Protein AF-A0A2V8H9P6-F1 (afdb_monomer_lite)

Secondary structure (DSSP, 8-state):
---S-------TT-EEEEEEEEEETTEEEEEEEEE-TTT-SS-EEPPPEEEEPPS-S-PPP----SSSHHHHHHHHTTTTTT--

Foldseek 3Di:
DDDDPPDDDADPQKDKDWDWDDPDPFKIKIWMWIDGVVPDVDIDTDDIDIGGHDPDPDDDDDPPDPPCPVVVVVVCVVPVVPPD

Sequence (84 aa):
LFDHGNVSFYSEALHVVERYRRVDASTLEIATTIEDPGMITQPWHVATHRLKLASFDQIMEVLCTNVETASLMEAAAKDNYGRK

pLDDT: mean 79.35, std 18.96, range [37.56, 98.12]

Structure (mmCIF, N/CA/C/O backbone):
data_AF-A0A2V8H9P6-F1
#
_entry.id   AF-A0A2V8H9P6-F1
#
loop_
_atom_site.group_PDB
_atom_site.id
_atom_site.type_symbol
_atom_site.label_atom_id
_atom_site.label_alt_id
_atom_site.label_comp_id
_atom_site.label_asym_id
_atom_site.label_entity_id
_atom_site.label_seq_id
_atom_site.pdbx_PDB_ins_code
_atom_site.Cartn_x
_atom_site.Cartn_y
_atom_site.Cartn_z
_atom_site.occupancy
_atom_site.B_iso_or_equiv
_atom_site.auth_seq_id
_atom_site.auth_comp_id
_atom_site.auth_asym_id
_atom_site.auth_atom_id
_atom_site.pdbx_PDB_model_num
ATOM 1 N N . LEU A 1 1 ? 4.152 18.579 -4.182 1.00 39.19 1 LEU A N 1
ATOM 2 C CA . LEU A 1 1 ? 2.785 18.492 -3.614 1.00 39.19 1 LEU A CA 1
ATOM 3 C C . LEU A 1 1 ? 2.245 17.136 -4.054 1.00 39.19 1 LEU A C 1
ATOM 5 O O . LEU A 1 1 ? 1.924 17.019 -5.221 1.00 39.19 1 LEU A O 1
ATOM 9 N N . PHE A 1 2 ? 2.271 16.036 -3.309 1.00 37.56 2 PHE A N 1
ATOM 10 C CA . PHE A 1 2 ? 2.004 15.797 -1.895 1.00 37.56 2 PHE A CA 1
ATOM 11 C C . PHE A 1 2 ? 2.858 14.583 -1.468 1.00 37.56 2 PHE A C 1
ATOM 13 O O . PHE A 1 2 ? 2.606 13.483 -1.939 1.00 37.56 2 PHE A O 1
ATOM 20 N N . ASP A 1 3 ? 3.889 14.791 -0.649 1.00 43.09 3 ASP A N 1
ATOM 21 C CA . ASP A 1 3 ? 4.828 13.740 -0.186 1.00 43.09 3 ASP A CA 1
ATOM 22 C C . ASP A 1 3 ? 4.764 13.548 1.346 1.00 43.09 3 ASP A C 1
ATOM 24 O O . ASP A 1 3 ? 5.420 12.705 1.941 1.00 43.09 3 ASP A O 1
ATOM 28 N N . HIS A 1 4 ? 3.923 14.305 2.050 1.00 47.22 4 HIS A N 1
ATOM 29 C CA . HIS A 1 4 ? 3.838 14.199 3.506 1.00 47.22 4 HIS A CA 1
ATOM 30 C C . HIS A 1 4 ? 2.389 13.948 3.912 1.00 47.22 4 HIS A C 1
ATOM 32 O O . HIS A 1 4 ? 1.530 14.824 3.784 1.00 47.22 4 HIS A O 1
ATOM 38 N N . GLY A 1 5 ? 2.132 12.701 4.321 1.00 46.38 5 GLY A N 1
ATOM 39 C CA . GLY A 1 5 ? 0.847 12.134 4.726 1.00 46.38 5 GLY A CA 1
ATOM 40 C C . GLY A 1 5 ? 0.258 12.776 5.978 1.00 46.38 5 GLY A C 1
ATOM 41 O O . GLY A 1 5 ? 0.161 12.139 7.017 1.00 46.38 5 GLY A O 1
ATOM 42 N N . ASN A 1 6 ? -0.170 14.030 5.865 1.00 53.72 6 ASN A N 1
ATOM 43 C CA .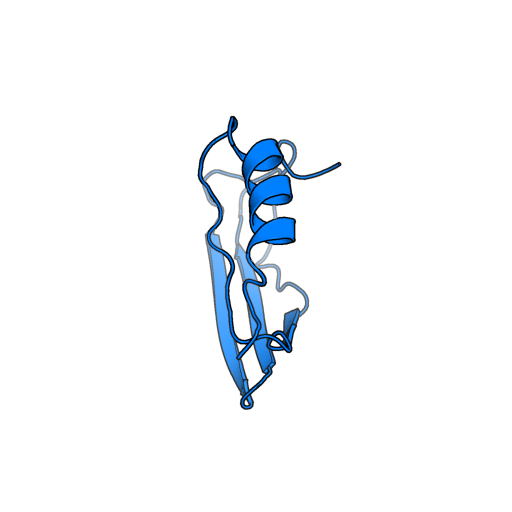 ASN A 1 6 ? -0.742 14.785 6.979 1.00 53.72 6 ASN A CA 1
ATOM 44 C C . ASN A 1 6 ? -2.279 14.806 7.000 1.00 53.72 6 ASN A C 1
ATOM 46 O O . ASN A 1 6 ? -2.846 15.510 7.829 1.00 53.72 6 ASN A O 1
ATOM 50 N N . VAL A 1 7 ? -2.975 14.060 6.127 1.00 57.44 7 VAL A N 1
ATOM 51 C CA . VAL A 1 7 ? -4.451 13.968 6.157 1.00 57.44 7 VAL A CA 1
ATOM 52 C C . VAL A 1 7 ? -4.946 12.594 5.681 1.00 57.44 7 VAL A C 1
ATOM 54 O O . VAL A 1 7 ? -5.635 12.484 4.671 1.00 57.44 7 VAL A O 1
ATOM 57 N N . SER A 1 8 ? -4.600 11.530 6.401 1.00 67.88 8 SER A N 1
ATOM 58 C CA . SER A 1 8 ? -5.311 10.251 6.275 1.00 67.88 8 SER A CA 1
ATOM 59 C C . SER A 1 8 ? -6.024 9.995 7.591 1.00 67.88 8 SER A C 1
ATOM 61 O O . SER A 1 8 ? -5.376 9.877 8.626 1.00 67.88 8 SER A O 1
ATOM 63 N N . PHE A 1 9 ? -7.354 9.967 7.568 1.00 80.44 9 PHE A N 1
ATOM 64 C CA . PHE A 1 9 ? -8.140 9.637 8.749 1.00 80.44 9 PHE A CA 1
ATOM 65 C C . PHE A 1 9 ? -8.167 8.113 8.923 1.00 80.44 9 PHE A C 1
ATOM 67 O O . PHE A 1 9 ? -8.617 7.404 8.026 1.00 80.44 9 PHE A O 1
ATOM 74 N N . TYR A 1 10 ? -7.693 7.625 10.066 1.00 89.44 10 TYR A N 1
ATOM 75 C CA . TYR A 1 10 ? -7.730 6.218 10.467 1.00 89.44 10 TYR A CA 1
ATOM 76 C C . TYR A 1 10 ? -7.965 6.124 11.976 1.00 89.44 10 TYR A C 1
ATOM 78 O O . TYR A 1 10 ? -7.622 7.054 12.712 1.00 89.44 10 TYR A O 1
ATOM 86 N N . SER A 1 11 ? -8.557 5.026 12.441 1.00 93.31 1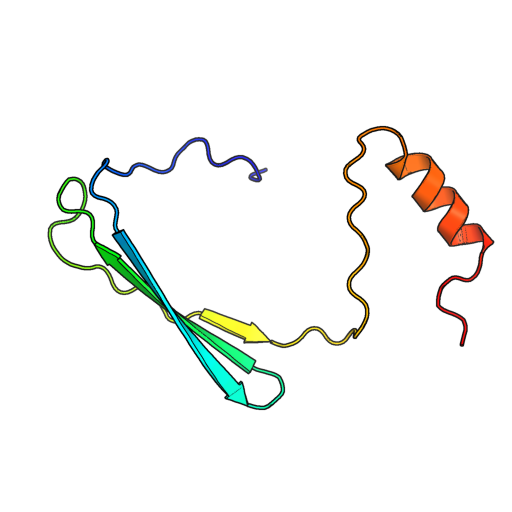1 SER A N 1
ATOM 87 C CA . SER A 1 11 ? -8.634 4.732 13.875 1.00 93.31 11 SER A CA 1
ATOM 88 C C . SER A 1 11 ? -7.435 3.899 14.343 1.00 93.31 11 SER A C 1
ATOM 90 O O . SER A 1 11 ? -6.678 3.353 13.540 1.00 93.31 11 SER A O 1
ATOM 92 N N . GLU A 1 12 ? -7.274 3.747 15.659 1.00 94.06 12 GLU A N 1
ATOM 93 C CA . GLU A 1 12 ? -6.271 2.839 16.240 1.00 94.06 12 GLU A CA 1
ATOM 94 C C . GLU A 1 12 ? -6.523 1.360 15.899 1.00 94.06 12 GLU A C 1
ATOM 96 O O . GLU A 1 12 ? -5.636 0.527 16.068 1.00 94.06 12 GLU A O 1
ATOM 101 N N . ALA A 1 13 ? -7.721 1.029 15.406 1.00 95.12 13 ALA A N 1
ATOM 102 C CA . ALA A 1 13 ? -8.104 -0.315 14.992 1.00 95.12 13 ALA A CA 1
ATOM 103 C C . ALA A 1 13 ? -7.861 -0.586 13.496 1.00 95.12 13 ALA A C 1
ATOM 105 O O . ALA A 1 13 ? -8.316 -1.615 12.996 1.00 95.12 13 ALA A O 1
ATOM 106 N N . LEU A 1 14 ? -7.176 0.312 12.774 1.00 95.75 14 LEU A N 1
ATOM 107 C CA . LEU A 1 14 ? -6.830 0.099 11.370 1.00 95.75 14 LEU A CA 1
ATOM 108 C C . LEU A 1 14 ? -5.996 -1.178 11.196 1.00 95.75 14 LEU A C 1
ATOM 110 O O . LEU A 1 14 ? -4.902 -1.319 11.742 1.00 95.75 14 LEU A O 1
ATOM 114 N N . HIS A 1 15 ? -6.483 -2.064 10.339 1.00 96.38 15 HIS A N 1
ATOM 115 C CA . HIS A 1 15 ? -5.801 -3.264 9.895 1.00 96.38 15 HIS A CA 1
ATOM 116 C C . HIS A 1 15 ? -5.829 -3.327 8.365 1.00 96.38 15 HIS A C 1
ATOM 118 O O . HIS A 1 15 ? -6.882 -3.249 7.732 1.00 96.38 15 HIS A O 1
ATOM 124 N N . VAL A 1 16 ? -4.651 -3.441 7.753 1.00 96.50 16 VAL A N 1
ATOM 125 C CA . VAL A 1 16 ? -4.499 -3.495 6.295 1.00 96.50 16 VAL A CA 1
ATOM 126 C C . VAL A 1 16 ? -3.851 -4.816 5.915 1.00 96.50 16 VAL A C 1
ATOM 128 O O . VAL A 1 16 ? -2.774 -5.152 6.403 1.00 96.50 16 VAL A O 1
ATOM 131 N N . VAL A 1 17 ? -4.495 -5.552 5.011 1.00 97.81 17 VAL A N 1
ATOM 132 C CA . VAL A 1 17 ? -3.980 -6.807 4.459 1.00 97.81 17 VAL A CA 1
ATOM 133 C C . VAL A 1 17 ? -3.673 -6.618 2.984 1.00 97.81 17 VAL A C 1
ATOM 135 O O . VAL A 1 17 ? -4.578 -6.432 2.169 1.00 97.81 17 VAL A O 1
ATOM 138 N N . GLU A 1 18 ? -2.398 -6.741 2.631 1.00 97.75 18 GLU A N 1
ATOM 139 C CA . GLU A 1 18 ? -1.928 -6.688 1.249 1.00 97.75 18 GLU A CA 1
ATOM 140 C C . GLU A 1 18 ? -1.510 -8.076 0.764 1.00 97.75 18 GLU A C 1
ATOM 142 O O . GLU A 1 18 ? -0.695 -8.771 1.374 1.00 97.75 18 GLU A O 1
ATOM 147 N N . ARG A 1 19 ? -2.075 -8.495 -0.368 1.00 97.69 19 ARG A N 1
ATOM 148 C CA . ARG A 1 19 ? -1.760 -9.759 -1.030 1.00 97.69 19 ARG A CA 1
ATOM 149 C C . ARG A 1 19 ? -0.968 -9.487 -2.295 1.00 97.69 19 ARG A C 1
ATOM 151 O O . ARG A 1 19 ? -1.510 -9.017 -3.293 1.00 97.69 19 ARG A O 1
ATOM 158 N N . TYR A 1 20 ? 0.307 -9.848 -2.239 1.00 97.44 20 TYR A N 1
ATOM 159 C CA . TYR A 1 20 ? 1.252 -9.716 -3.337 1.00 97.44 20 TYR A CA 1
ATOM 160 C C . TYR A 1 20 ? 1.270 -10.983 -4.187 1.00 97.44 20 TYR A C 1
ATOM 162 O O . TYR A 1 20 ? 1.495 -12.086 -3.683 1.00 97.44 20 TYR A O 1
ATOM 170 N N . ARG A 1 21 ? 1.055 -10.831 -5.494 1.00 97.62 21 ARG A N 1
ATOM 171 C CA . ARG A 1 21 ? 1.081 -11.939 -6.450 1.00 97.62 21 ARG A CA 1
ATOM 172 C C . ARG A 1 21 ? 1.859 -11.546 -7.693 1.00 97.62 21 ARG A C 1
ATOM 174 O O . ARG A 1 21 ? 1.448 -10.669 -8.446 1.00 97.62 21 ARG A O 1
ATOM 181 N N . ARG A 1 22 ? 2.965 -12.235 -7.956 1.00 96.81 22 ARG A N 1
ATOM 182 C CA . ARG A 1 22 ? 3.674 -12.106 -9.232 1.00 96.81 22 ARG A CA 1
ATOM 183 C C . ARG A 1 22 ? 2.886 -12.862 -10.304 1.00 96.81 22 ARG A C 1
ATOM 185 O O . ARG A 1 22 ? 2.770 -14.082 -10.231 1.00 96.81 22 ARG A O 1
ATOM 192 N N . VAL A 1 23 ? 2.281 -12.132 -11.240 1.00 96.88 23 VAL A N 1
ATOM 193 C CA . VAL A 1 23 ? 1.429 -12.708 -12.300 1.00 96.88 23 VAL A CA 1
ATOM 194 C C . VAL A 1 23 ? 2.288 -13.330 -13.397 1.00 96.88 23 VAL A C 1
ATOM 196 O O . VAL A 1 23 ? 1.961 -14.391 -13.918 1.00 96.88 23 VAL A O 1
ATOM 199 N N . ASP A 1 24 ? 3.398 -12.668 -13.710 1.00 96.44 24 ASP A N 1
ATOM 200 C CA . ASP A 1 24 ? 4.395 -13.081 -14.689 1.00 96.44 24 ASP A CA 1
ATOM 201 C C . ASP A 1 24 ? 5.760 -12.457 -14.338 1.00 96.44 24 ASP A C 1
ATOM 203 O O . ASP A 1 24 ? 5.927 -11.815 -13.296 1.00 96.44 24 ASP A O 1
ATOM 207 N N . ALA A 1 25 ? 6.763 -12.644 -15.198 1.00 94.56 25 ALA A N 1
ATOM 208 C CA . ALA A 1 25 ? 8.120 -12.174 -14.943 1.00 94.56 25 ALA A CA 1
ATOM 209 C C . ALA A 1 25 ? 8.229 -10.650 -14.723 1.00 94.56 25 ALA A C 1
ATOM 211 O O . ALA A 1 25 ? 9.144 -10.212 -14.023 1.00 94.56 25 ALA A O 1
ATOM 212 N N . SER A 1 26 ? 7.312 -9.847 -15.261 1.00 94.81 26 SER A N 1
ATOM 213 C CA . SER A 1 26 ? 7.389 -8.384 -15.237 1.00 94.81 26 SER A CA 1
ATOM 214 C C . SER A 1 26 ? 6.154 -7.707 -14.642 1.00 94.81 26 SER A C 1
ATOM 216 O O . SER A 1 26 ? 6.037 -6.486 -14.726 1.00 94.81 26 SER A O 1
ATOM 218 N N . THR A 1 27 ? 5.245 -8.458 -14.016 1.00 96.62 27 THR A N 1
ATOM 219 C CA . THR A 1 27 ? 3.997 -7.918 -13.463 1.00 96.62 27 THR A CA 1
ATOM 220 C C . THR A 1 27 ? 3.770 -8.390 -12.033 1.00 96.62 27 THR A C 1
ATOM 222 O O . THR A 1 27 ? 3.590 -9.584 -11.775 1.00 96.62 27 THR A O 1
ATOM 225 N N . LEU A 1 28 ? 3.717 -7.435 -11.105 1.00 97.19 28 LEU A N 1
ATOM 226 C CA . LEU A 1 28 ? 3.307 -7.648 -9.722 1.00 97.19 28 LEU A CA 1
ATOM 227 C C . LEU A 1 28 ? 1.882 -7.131 -9.541 1.00 97.19 28 LEU A C 1
ATOM 229 O O . LEU A 1 28 ? 1.571 -6.000 -9.897 1.00 97.19 28 LEU A O 1
ATOM 233 N N . GLU A 1 29 ? 1.018 -7.962 -8.986 1.00 98.12 29 GLU A N 1
ATOM 234 C CA . GLU A 1 29 ? -0.339 -7.605 -8.609 1.00 98.12 29 GLU A CA 1
ATOM 235 C C . GLU A 1 29 ? -0.434 -7.452 -7.091 1.00 98.12 29 GLU A C 1
ATOM 237 O O . GLU A 1 29 ? 0.110 -8.272 -6.348 1.00 98.12 29 GLU A O 1
ATOM 242 N N . ILE A 1 30 ? -1.123 -6.403 -6.649 1.00 98.06 30 ILE A N 1
ATOM 243 C CA . ILE A 1 30 ? -1.332 -6.064 -5.244 1.00 98.06 30 ILE A CA 1
ATOM 244 C C . ILE A 1 30 ? -2.835 -5.921 -5.025 1.00 98.06 30 ILE A C 1
ATOM 246 O O . ILE A 1 30 ? -3.483 -5.047 -5.610 1.00 98.06 30 ILE A O 1
ATOM 250 N N . ALA A 1 31 ? -3.393 -6.808 -4.207 1.00 98.00 31 ALA A N 1
ATOM 251 C CA . ALA A 1 31 ? -4.773 -6.724 -3.749 1.00 98.00 31 ALA A CA 1
ATOM 252 C C . ALA A 1 31 ? -4.791 -6.336 -2.270 1.00 98.00 31 ALA A C 1
ATOM 254 O O . ALA A 1 31 ? -4.200 -7.035 -1.447 1.00 98.00 31 ALA A O 1
ATOM 255 N N . THR A 1 32 ? -5.488 -5.251 -1.942 1.00 97.88 32 THR A N 1
ATOM 256 C CA . THR A 1 32 ? -5.498 -4.682 -0.590 1.00 97.88 32 THR A CA 1
ATOM 257 C C . THR A 1 32 ? -6.899 -4.744 0.001 1.00 97.88 32 THR A C 1
ATOM 259 O O . THR A 1 32 ? -7.879 -4.389 -0.656 1.00 97.88 32 THR A O 1
ATOM 262 N N . THR A 1 33 ? -6.991 -5.205 1.245 1.00 98.06 33 THR A N 1
ATOM 263 C CA . THR A 1 33 ? -8.205 -5.153 2.066 1.00 98.06 33 THR A CA 1
ATOM 264 C C . THR A 1 33 ? -7.934 -4.283 3.281 1.00 98.06 33 THR A C 1
ATOM 266 O O . THR A 1 33 ? -6.922 -4.472 3.952 1.00 98.06 33 THR A O 1
ATOM 269 N N . ILE A 1 34 ? -8.819 -3.326 3.536 1.00 96.75 34 ILE A N 1
ATOM 270 C CA . ILE A 1 34 ? -8.735 -2.395 4.660 1.00 96.75 34 ILE A CA 1
ATOM 271 C C . ILE A 1 34 ? -9.877 -2.707 5.621 1.00 96.75 34 ILE A C 1
ATOM 273 O O . ILE A 1 34 ? -11.034 -2.772 5.209 1.00 96.75 34 ILE A O 1
ATOM 277 N N . GLU A 1 35 ? -9.552 -2.880 6.893 1.00 97.62 35 GLU A N 1
ATOM 278 C CA . GLU A 1 35 ? -10.482 -3.119 7.990 1.00 97.62 35 GLU A CA 1
ATOM 279 C C . GLU A 1 35 ? -10.256 -2.030 9.039 1.00 97.62 35 GLU A C 1
ATOM 281 O O . GLU A 1 35 ? -9.179 -1.932 9.616 1.00 97.62 35 GLU A O 1
ATOM 286 N N . ASP A 1 36 ? -11.252 -1.178 9.270 1.00 96.75 36 ASP A N 1
ATOM 287 C CA . ASP A 1 36 ? -11.177 -0.135 10.295 1.00 96.75 36 ASP A CA 1
ATOM 288 C C . ASP A 1 36 ? -12.576 0.105 10.889 1.00 96.75 36 ASP A C 1
ATOM 290 O O . ASP A 1 36 ? -13.323 0.942 10.381 1.00 96.75 36 ASP A O 1
ATOM 294 N N . PRO A 1 37 ? -12.964 -0.606 11.965 1.00 95.62 37 PRO A N 1
ATOM 295 C CA . PRO A 1 37 ? -14.292 -0.471 12.568 1.00 95.62 37 PRO A CA 1
ATOM 296 C C . PRO A 1 37 ? -14.617 0.936 13.090 1.00 95.62 37 PRO A C 1
ATOM 298 O O . PRO A 1 37 ? -15.788 1.255 13.290 1.00 95.62 37 PRO A O 1
ATOM 301 N N . GLY A 1 38 ? -13.600 1.772 13.337 1.00 94.19 38 GLY A N 1
ATOM 302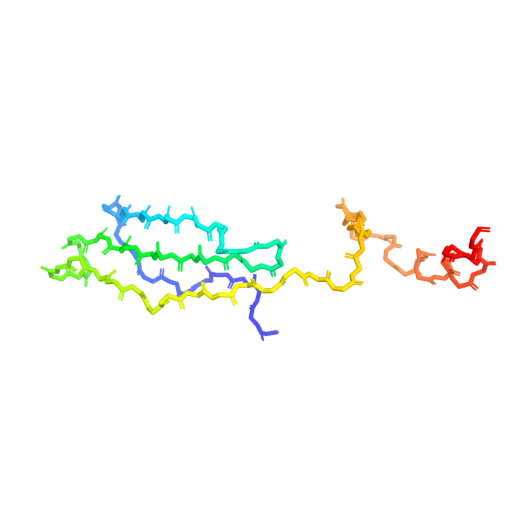 C CA . GLY A 1 38 ? -13.785 3.154 13.773 1.00 94.19 38 GLY A CA 1
ATOM 303 C C . GLY A 1 38 ? -14.155 4.108 12.635 1.00 94.19 38 GLY A C 1
ATOM 304 O O . GLY A 1 38 ? -14.652 5.198 12.910 1.00 94.19 38 GLY A O 1
ATOM 305 N N . MET A 1 39 ? -13.937 3.703 11.377 1.00 94.38 39 MET A N 1
ATOM 306 C CA . MET A 1 39 ? -14.040 4.584 10.204 1.00 94.38 39 MET A CA 1
ATOM 307 C C . MET A 1 39 ? -14.903 4.015 9.071 1.00 94.38 39 MET A C 1
ATOM 309 O O . MET A 1 39 ? -15.547 4.778 8.351 1.00 94.38 39 MET A O 1
ATOM 313 N N . ILE A 1 40 ? -14.937 2.692 8.900 1.00 94.50 40 ILE A N 1
ATOM 314 C CA . ILE A 1 40 ? -15.687 1.985 7.855 1.00 94.50 40 ILE A CA 1
ATOM 315 C C . ILE A 1 40 ? -16.532 0.862 8.462 1.00 94.50 40 ILE A C 1
ATOM 317 O O . ILE A 1 40 ? -16.148 0.197 9.419 1.00 94.50 40 ILE A O 1
ATOM 321 N N . THR A 1 41 ? -17.711 0.629 7.890 1.00 96.38 41 THR A N 1
ATOM 322 C CA . THR A 1 41 ? -18.692 -0.329 8.432 1.00 96.38 41 THR A CA 1
ATOM 323 C C . THR A 1 41 ? -18.457 -1.777 8.001 1.00 96.38 41 THR A C 1
ATOM 325 O O . THR A 1 41 ? -19.104 -2.683 8.521 1.00 96.38 41 THR A O 1
ATOM 328 N N . GLN A 1 42 ? -17.561 -2.010 7.041 1.00 96.81 42 GLN A N 1
ATOM 329 C CA . GLN A 1 42 ? -17.218 -3.325 6.500 1.00 96.81 42 GLN A CA 1
ATOM 330 C C . GLN A 1 42 ? -15.820 -3.285 5.864 1.00 96.81 42 GLN A C 1
ATOM 332 O O . GLN A 1 42 ? -15.374 -2.191 5.501 1.00 96.81 42 GLN A O 1
ATOM 337 N N . PRO A 1 43 ? -15.147 -4.438 5.676 1.00 97.25 43 PRO A N 1
ATOM 338 C CA . PRO A 1 43 ? -13.874 -4.488 4.968 1.00 97.25 43 PRO A CA 1
ATOM 339 C C . PRO A 1 43 ? -13.981 -3.861 3.575 1.00 97.25 43 PRO A C 1
ATOM 341 O O . PRO A 1 43 ? -14.869 -4.200 2.788 1.00 97.25 43 PRO A O 1
ATOM 344 N N . TRP A 1 44 ? -13.072 -2.943 3.259 1.00 96.50 44 TRP A N 1
ATOM 345 C CA . TRP A 1 44 ? -12.997 -2.313 1.949 1.00 96.50 44 TRP A CA 1
ATOM 346 C C . TRP A 1 44 ? -11.925 -2.990 1.096 1.00 96.50 44 TRP A C 1
ATOM 348 O O . TRP A 1 44 ? -10.744 -2.995 1.442 1.00 96.50 44 TRP A O 1
ATOM 358 N N . HIS A 1 45 ? -12.335 -3.547 -0.042 1.00 97.50 45 HIS A N 1
ATOM 359 C CA . HIS A 1 45 ? -11.419 -4.072 -1.049 1.00 97.50 45 HIS A CA 1
ATOM 360 C C . HIS A 1 45 ? -11.043 -2.967 -2.035 1.00 97.50 45 HIS A C 1
ATOM 362 O O . HIS A 1 45 ? -11.879 -2.491 -2.810 1.00 97.50 45 HIS A O 1
ATOM 368 N N . VAL A 1 46 ? -9.776 -2.564 -2.005 1.00 95.44 46 VAL A N 1
ATOM 369 C CA . VAL A 1 46 ? -9.231 -1.568 -2.929 1.00 95.44 46 VAL A CA 1
ATOM 370 C C . VAL A 1 46 ? -9.128 -2.181 -4.326 1.00 95.44 46 VAL A C 1
ATOM 372 O O . VAL A 1 46 ? -8.910 -3.38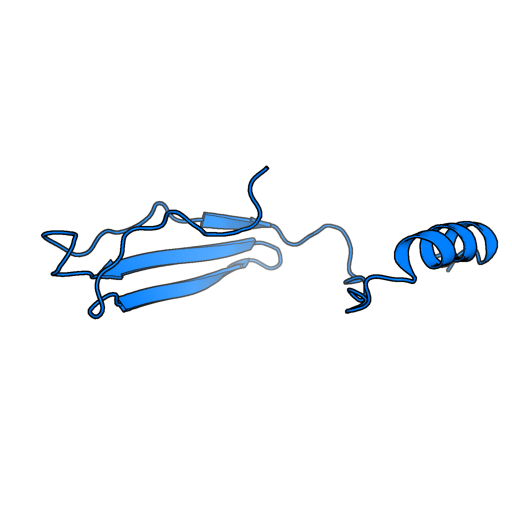7 -4.483 1.00 95.44 46 VAL A O 1
ATOM 375 N N . ALA A 1 47 ? -9.273 -1.348 -5.358 1.00 96.19 47 ALA A N 1
ATOM 376 C CA . ALA A 1 47 ? -9.035 -1.772 -6.730 1.00 96.19 47 ALA A CA 1
ATOM 377 C C . ALA A 1 47 ? -7.631 -2.382 -6.859 1.00 96.19 47 ALA A C 1
ATOM 379 O O . ALA A 1 47 ? -6.641 -1.803 -6.422 1.00 96.19 47 ALA A O 1
ATOM 380 N N . THR A 1 48 ? -7.546 -3.564 -7.464 1.00 96.06 48 THR A N 1
ATOM 381 C CA . THR A 1 48 ? -6.281 -4.282 -7.606 1.00 96.06 48 THR A CA 1
ATOM 382 C C . THR A 1 48 ? -5.269 -3.465 -8.408 1.00 96.06 48 THR A C 1
ATOM 384 O O . THR A 1 48 ? -5.503 -3.137 -9.574 1.00 96.06 48 THR A O 1
ATOM 387 N N . HIS A 1 49 ? -4.111 -3.197 -7.808 1.00 95.62 49 HIS A N 1
ATOM 388 C CA . HIS A 1 49 ? -3.019 -2.487 -8.459 1.00 95.62 49 HIS A CA 1
ATOM 389 C C . HIS A 1 49 ? -2.102 -3.468 -9.187 1.00 95.62 49 HIS A C 1
ATOM 391 O O . HIS A 1 49 ? -1.789 -4.545 -8.681 1.00 95.62 49 HIS A O 1
ATOM 397 N N . ARG A 1 50 ? -1.652 -3.095 -10.389 1.00 96.12 50 ARG A N 1
ATOM 398 C CA . ARG A 1 50 ? -0.656 -3.859 -11.149 1.00 96.12 50 ARG A CA 1
ATOM 399 C C . ARG A 1 50 ? 0.555 -2.991 -11.424 1.00 96.12 50 ARG A C 1
ATOM 401 O O . ARG A 1 50 ? 0.461 -2.013 -12.159 1.00 96.12 50 ARG A O 1
ATOM 408 N N . LEU A 1 51 ? 1.682 -3.373 -10.844 1.00 94.50 51 LEU A N 1
ATOM 409 C CA . LEU A 1 51 ? 2.971 -2.748 -11.082 1.00 94.50 51 LEU A CA 1
ATOM 410 C C . LEU A 1 51 ? 3.687 -3.501 -12.199 1.00 94.50 51 LEU A C 1
ATOM 412 O O . LEU A 1 51 ? 3.713 -4.735 -12.221 1.00 94.50 51 LEU A O 1
ATOM 416 N N . LYS A 1 52 ? 4.265 -2.747 -13.130 1.00 93.56 52 LYS A N 1
ATOM 417 C CA . LYS A 1 52 ? 5.149 -3.286 -14.159 1.00 93.56 52 LYS A CA 1
ATOM 418 C C . LYS A 1 52 ? 6.590 -3.126 -13.707 1.00 93.56 52 LYS A C 1
ATOM 420 O O . LYS A 1 52 ? 6.955 -2.083 -13.172 1.00 93.56 52 LYS A O 1
ATOM 425 N N . LEU A 1 53 ? 7.384 -4.172 -13.917 1.00 88.31 53 LEU A N 1
ATOM 426 C CA . LEU A 1 53 ? 8.818 -4.140 -13.683 1.00 88.31 53 LEU A CA 1
ATOM 427 C C . LEU A 1 53 ? 9.412 -2.996 -14.504 1.00 88.31 53 LEU A C 1
ATOM 429 O O . LEU A 1 53 ? 9.125 -2.869 -15.698 1.00 88.31 53 LEU A O 1
ATOM 433 N N . ALA A 1 54 ? 10.208 -2.163 -13.843 1.00 84.62 54 ALA A N 1
ATOM 434 C CA . ALA A 1 54 ? 10.908 -1.080 -14.501 1.00 84.62 54 ALA A CA 1
ATOM 435 C C . ALA A 1 54 ? 11.810 -1.631 -15.614 1.00 84.62 54 ALA A C 1
ATOM 437 O O . ALA A 1 54 ? 12.368 -2.720 -15.505 1.00 84.62 54 ALA A O 1
ATOM 438 N N . SER A 1 55 ? 11.968 -0.870 -16.696 1.00 79.75 55 SER A N 1
ATOM 439 C CA . SER A 1 55 ? 12.818 -1.257 -17.829 1.00 79.75 55 SER A CA 1
ATOM 440 C C . SER A 1 55 ? 14.319 -1.129 -17.541 1.00 79.75 55 SER A C 1
ATOM 442 O O . SER A 1 55 ? 15.126 -1.317 -18.448 1.00 79.75 55 SER A O 1
ATOM 444 N N . PHE A 1 56 ? 14.684 -0.760 -16.315 1.00 76.75 56 PHE A N 1
ATOM 445 C CA . PHE A 1 56 ? 16.050 -0.643 -15.831 1.00 76.75 56 PHE A CA 1
ATOM 446 C C . PHE A 1 56 ? 16.268 -1.628 -14.681 1.00 76.75 56 PHE A C 1
ATOM 448 O O . PHE A 1 56 ? 15.358 -1.917 -13.904 1.00 76.75 56 PHE A O 1
ATOM 455 N N . ASP A 1 57 ? 17.482 -2.148 -14.590 1.00 76.81 57 ASP A N 1
ATOM 456 C CA . ASP A 1 57 ? 17.912 -3.166 -13.631 1.00 76.81 57 ASP A CA 1
ATOM 457 C C . ASP A 1 57 ? 18.727 -2.587 -12.464 1.00 76.81 57 ASP A C 1
ATOM 459 O O . ASP A 1 57 ? 19.082 -3.312 -11.536 1.00 76.81 57 ASP A O 1
ATOM 463 N N . GLN A 1 58 ? 18.983 -1.277 -12.477 1.00 71.44 58 GLN A N 1
ATOM 464 C CA . GLN A 1 58 ? 19.715 -0.570 -11.430 1.00 71.44 58 GLN A CA 1
ATOM 465 C C . GLN A 1 58 ? 18.771 0.289 -10.591 1.00 71.44 58 GLN A C 1
ATOM 467 O O . GLN A 1 58 ? 18.134 1.217 -11.089 1.00 71.44 58 GLN A O 1
ATOM 472 N N . ILE A 1 59 ? 18.697 -0.010 -9.295 1.00 70.94 59 ILE A N 1
ATOM 473 C CA . ILE A 1 59 ? 18.054 0.864 -8.315 1.00 70.94 59 ILE A CA 1
ATOM 474 C C . ILE A 1 59 ? 19.118 1.856 -7.855 1.00 70.94 59 ILE A C 1
ATOM 476 O O . ILE A 1 59 ? 20.146 1.450 -7.319 1.00 70.94 59 ILE A O 1
ATOM 480 N N . MET A 1 60 ? 18.885 3.146 -8.094 1.00 67.25 60 MET A N 1
ATOM 481 C CA . MET A 1 60 ? 19.784 4.188 -7.606 1.00 67.25 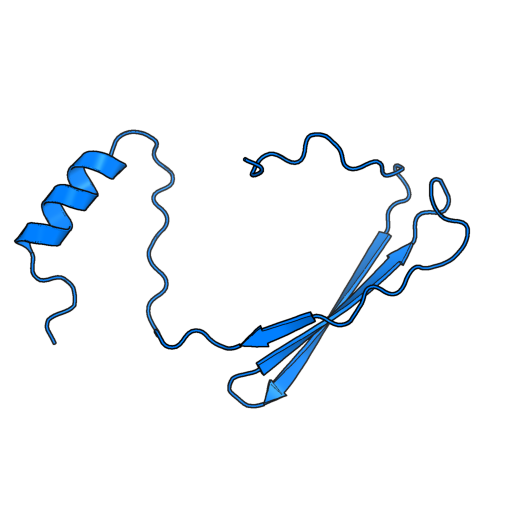60 MET A CA 1
ATOM 482 C C . MET A 1 60 ? 19.776 4.212 -6.079 1.00 67.25 60 MET A C 1
ATOM 484 O O . MET A 1 60 ? 18.716 4.138 -5.453 1.00 67.25 60 MET A O 1
ATOM 488 N N . GLU A 1 61 ? 20.955 4.361 -5.485 1.00 65.00 61 GLU A N 1
ATOM 489 C CA . GLU A 1 61 ? 21.072 4.613 -4.056 1.00 65.00 61 GLU A CA 1
ATOM 490 C C . GLU A 1 61 ? 20.425 5.965 -3.741 1.00 65.00 61 GLU A C 1
ATOM 492 O O . GLU A 1 61 ? 20.802 7.006 -4.285 1.00 65.00 61 GLU A O 1
ATOM 497 N N . VAL A 1 62 ? 19.411 5.954 -2.877 1.00 63.81 62 VAL A N 1
ATOM 498 C CA . VAL A 1 62 ? 18.895 7.193 -2.299 1.00 63.81 62 VAL A CA 1
ATOM 499 C C . VAL A 1 62 ? 19.881 7.597 -1.218 1.00 63.81 62 VAL A C 1
ATOM 501 O O . VAL A 1 62 ? 19.991 6.927 -0.191 1.00 63.81 62 VAL A O 1
ATOM 504 N N . LEU A 1 63 ? 20.607 8.690 -1.441 1.00 58.75 63 LEU A N 1
ATOM 505 C CA . LEU A 1 63 ? 21.420 9.258 -0.379 1.00 58.75 63 LEU A CA 1
ATOM 506 C C . LEU A 1 63 ? 20.490 9.816 0.685 1.00 58.75 63 LEU A C 1
ATOM 508 O O . LEU A 1 63 ? 19.764 10.780 0.449 1.00 58.75 63 LEU A O 1
ATOM 512 N N . CYS A 1 64 ? 20.542 9.237 1.878 1.00 61.69 64 CYS A N 1
ATOM 513 C CA . CYS A 1 64 ? 19.937 9.843 3.055 1.00 61.69 64 CYS A CA 1
ATOM 514 C C . CYS A 1 64 ? 20.814 11.009 3.539 1.00 61.69 64 CYS A C 1
ATOM 516 O O . CYS A 1 64 ? 21.370 10.964 4.633 1.00 61.69 64 CYS A O 1
ATOM 518 N N . THR A 1 65 ? 20.967 12.046 2.709 1.00 56.12 65 THR A N 1
ATOM 519 C CA . THR A 1 65 ? 21.618 13.311 3.074 1.00 56.12 65 THR A CA 1
ATOM 520 C C . THR A 1 65 ? 20.893 14.473 2.392 1.00 56.12 65 THR A C 1
ATOM 522 O O . THR A 1 65 ? 20.399 14.349 1.275 1.00 56.12 65 THR A O 1
ATOM 525 N N . ASN A 1 66 ? 20.811 15.622 3.062 1.00 59.50 66 ASN A N 1
ATOM 526 C CA . ASN A 1 66 ? 20.216 16.840 2.502 1.00 59.50 66 ASN A CA 1
ATOM 527 C C . ASN A 1 66 ? 21.262 17.831 1.952 1.00 59.50 66 ASN A C 1
ATOM 529 O O . ASN A 1 66 ? 20.922 18.979 1.682 1.00 59.50 66 ASN A O 1
ATOM 533 N N . VAL A 1 67 ? 22.525 17.417 1.797 1.00 61.09 67 VAL A N 1
ATOM 534 C CA . VAL A 1 67 ? 23.656 18.323 1.505 1.00 61.09 67 VAL A CA 1
ATOM 535 C C . VAL A 1 67 ? 24.290 18.054 0.136 1.00 61.09 67 VAL A C 1
ATOM 537 O O . VAL A 1 67 ? 24.808 18.970 -0.496 1.00 61.09 67 VAL A O 1
ATOM 540 N N . GLU A 1 68 ? 24.221 16.821 -0.365 1.00 57.34 68 GLU A N 1
ATOM 541 C CA . GLU A 1 68 ? 25.076 16.380 -1.478 1.00 57.34 68 GLU A CA 1
ATOM 542 C C . GLU A 1 68 ? 24.334 16.192 -2.807 1.00 57.34 68 GLU A C 1
ATOM 544 O O . GLU A 1 68 ? 24.956 15.922 -3.829 1.00 57.34 68 GLU A O 1
ATOM 549 N N . THR A 1 69 ? 23.013 16.392 -2.854 1.00 62.44 69 THR A N 1
ATOM 550 C CA . THR A 1 69 ? 22.236 16.243 -4.099 1.00 62.44 69 THR A CA 1
ATOM 551 C C . THR A 1 69 ? 22.789 17.115 -5.233 1.00 62.44 69 THR A C 1
ATOM 553 O O . THR A 1 69 ? 22.901 16.650 -6.364 1.00 62.44 69 THR A O 1
ATOM 556 N N . ALA A 1 70 ? 23.202 18.352 -4.939 1.00 64.75 70 ALA A N 1
ATOM 557 C CA . ALA A 1 70 ? 23.750 19.257 -5.949 1.00 64.75 70 ALA A CA 1
ATOM 558 C C . ALA A 1 70 ? 25.134 18.813 -6.469 1.00 64.75 70 ALA A C 1
ATOM 560 O O . ALA A 1 70 ? 25.369 18.829 -7.675 1.00 64.75 70 ALA A O 1
ATOM 561 N N . SER A 1 71 ? 26.037 18.373 -5.588 1.00 61.56 71 SER A N 1
ATOM 562 C CA . SER A 1 71 ? 27.386 17.924 -5.967 1.00 61.56 71 SER A CA 1
ATOM 563 C C . SER A 1 71 ? 27.380 16.563 -6.671 1.00 61.56 71 SER A C 1
ATOM 565 O O . SER A 1 71 ? 28.186 16.335 -7.572 1.00 61.56 71 SER A O 1
ATOM 567 N N . LEU A 1 72 ? 26.443 15.677 -6.327 1.00 64.25 72 LEU A N 1
ATOM 568 C CA . LEU A 1 72 ? 26.290 14.359 -6.950 1.00 64.25 72 LEU A CA 1
ATOM 569 C C . LEU A 1 72 ? 25.697 14.436 -8.361 1.00 64.25 72 LEU A C 1
ATOM 571 O O . LEU A 1 72 ? 26.118 13.683 -9.240 1.00 64.25 72 LEU A O 1
ATOM 575 N N . MET A 1 73 ? 24.801 15.397 -8.617 1.00 61.06 73 MET A N 1
ATOM 576 C CA . MET A 1 73 ? 24.365 15.726 -9.979 1.00 61.06 73 MET A CA 1
ATOM 577 C C . MET A 1 73 ? 25.528 16.221 -10.851 1.00 61.06 73 MET A C 1
ATOM 579 O O . MET A 1 73 ? 25.610 15.871 -12.028 1.00 61.06 73 MET A O 1
ATOM 583 N N . GLU A 1 74 ? 26.449 17.006 -10.289 1.00 68.81 74 GLU A N 1
ATOM 584 C CA . GLU A 1 74 ? 27.605 17.513 -11.033 1.00 68.81 74 GLU A CA 1
ATOM 585 C C . GLU A 1 74 ? 28.688 16.440 -11.268 1.00 68.81 74 GLU A C 1
ATOM 587 O O . GLU A 1 74 ? 29.307 16.410 -12.335 1.00 68.81 74 GLU A O 1
ATOM 592 N N . ALA A 1 75 ? 28.897 15.529 -10.311 1.00 61.03 75 ALA A N 1
ATOM 593 C CA . ALA A 1 75 ? 29.836 14.411 -10.426 1.00 61.03 75 ALA A CA 1
ATOM 594 C C . ALA A 1 75 ? 29.376 13.347 -11.446 1.00 61.03 75 ALA A C 1
ATOM 596 O O . ALA A 1 75 ? 30.169 12.921 -12.287 1.00 61.03 75 ALA A O 1
ATOM 597 N N . ALA A 1 76 ? 28.086 12.980 -11.457 1.00 61.88 76 ALA A N 1
ATOM 598 C CA . ALA A 1 76 ? 27.532 11.995 -12.397 1.00 61.88 76 ALA A CA 1
ATOM 599 C C . ALA A 1 76 ? 27.650 12.428 -13.875 1.00 61.88 76 ALA A C 1
ATOM 601 O O . ALA A 1 76 ? 27.815 11.591 -14.762 1.00 61.88 76 ALA A O 1
ATOM 602 N N . ALA A 1 77 ? 27.628 13.738 -14.144 1.00 66.69 77 ALA A N 1
ATOM 603 C CA . ALA A 1 77 ? 27.827 14.296 -15.481 1.00 66.69 77 ALA A CA 1
ATOM 604 C C . ALA A 1 77 ? 29.283 14.196 -15.983 1.00 66.69 77 ALA A C 1
ATOM 606 O O . ALA A 1 77 ? 29.514 14.236 -17.193 1.00 66.69 77 ALA A O 1
ATOM 607 N N . LYS A 1 78 ? 30.264 14.072 -15.076 1.00 63.72 78 LYS A N 1
ATOM 608 C CA . LYS A 1 78 ? 31.700 14.034 -15.406 1.00 63.72 78 LYS A CA 1
ATOM 609 C C . LYS A 1 78 ? 32.248 12.606 -15.540 1.00 63.72 78 LYS A C 1
ATOM 611 O O . LYS A 1 78 ? 33.168 12.407 -16.327 1.00 63.72 78 LYS A O 1
ATOM 616 N N . ASP A 1 79 ? 31.658 11.623 -14.855 1.00 55.12 79 ASP A N 1
ATOM 617 C CA . ASP A 1 79 ? 32.255 10.281 -14.705 1.00 55.12 79 ASP A CA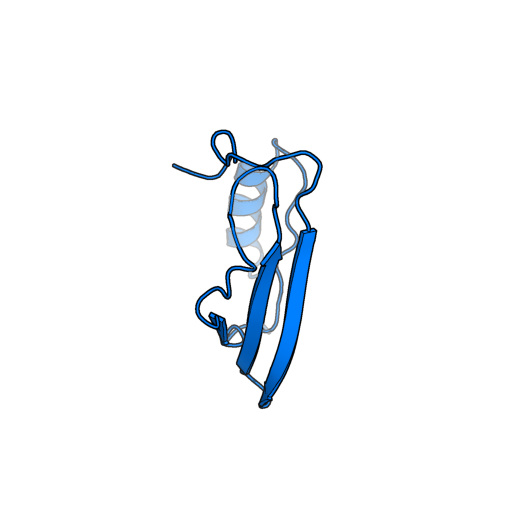 1
ATOM 618 C C . ASP A 1 79 ? 31.746 9.187 -15.669 1.00 55.12 79 ASP A C 1
ATOM 620 O O . ASP A 1 79 ? 32.146 8.033 -15.552 1.00 55.12 79 ASP A O 1
ATOM 624 N N . ASN A 1 80 ? 30.885 9.499 -16.653 1.00 60.16 80 ASN A N 1
ATOM 625 C CA . ASN A 1 80 ? 30.306 8.499 -17.581 1.00 60.16 80 ASN A CA 1
ATOM 626 C C . ASN A 1 80 ? 29.699 7.264 -16.864 1.00 60.16 80 ASN A C 1
ATOM 628 O O . ASN A 1 80 ? 29.707 6.160 -17.416 1.00 60.16 80 ASN A O 1
ATOM 632 N N . TYR A 1 81 ? 29.173 7.429 -15.644 1.00 47.91 81 TYR A N 1
ATOM 633 C CA . TYR A 1 81 ? 28.545 6.341 -14.893 1.00 47.91 81 TYR A CA 1
ATOM 634 C C . TYR A 1 81 ? 27.399 5.734 -15.725 1.00 47.91 81 TYR A C 1
ATOM 636 O O . TYR A 1 81 ? 26.462 6.433 -16.109 1.00 47.91 81 TYR A O 1
ATOM 644 N N . GLY A 1 82 ? 27.530 4.449 -16.078 1.00 53.69 82 GLY A N 1
ATOM 645 C CA . GLY A 1 82 ? 26.663 3.750 -17.039 1.00 53.69 82 GLY A CA 1
ATOM 646 C C . GLY A 1 82 ? 27.283 3.463 -18.419 1.00 53.69 82 GLY A C 1
ATOM 647 O O . GLY A 1 82 ? 26.627 2.857 -19.269 1.00 53.69 82 GLY A O 1
ATOM 648 N N . ARG A 1 83 ? 28.542 3.839 -18.684 1.00 55.88 83 ARG A N 1
ATOM 649 C CA . ARG A 1 83 ? 29.241 3.457 -19.924 1.00 55.88 83 ARG A CA 1
ATOM 650 C C . ARG A 1 83 ? 30.009 2.136 -19.738 1.00 55.88 83 ARG A C 1
ATOM 652 O O . ARG A 1 83 ? 31.146 2.153 -19.296 1.00 55.88 83 ARG A O 1
ATOM 659 N N . LYS A 1 84 ? 29.294 1.053 -20.077 1.00 49.97 84 LYS A N 1
ATOM 660 C CA . LYS A 1 84 ? 29.643 -0.380 -20.253 1.00 49.97 84 LYS A CA 1
ATOM 661 C C . LYS A 1 84 ? 30.981 -0.901 -19.731 1.00 49.97 84 LYS A C 1
ATOM 663 O O . LYS A 1 84 ? 32.014 -0.578 -20.355 1.00 49.97 84 LYS A O 1
#

Radius of gyration: 19.84 Å; chains: 1; bounding box: 51×32×36 Å